Protein AF-W4K0J0-F1 (afdb_monomer)

Sequence (117 aa):
MSSHVRESPPLLPHEIWRHIFELATHVPGVLDPVFDDPFESGAPFNLGIGWRYKEQEHHSILKSINTKSIFVRVCRRWHALALPLLYQVAVIPFSMSSRDKVSQTCPYQDPMFAVWI

Structure (mmCIF, N/CA/C/O backbone):
data_AF-W4K0J0-F1
#
_entry.id   AF-W4K0J0-F1
#
loop_
_atom_site.group_PDB
_atom_site.id
_atom_site.type_symbol
_atom_site.label_atom_id
_atom_site.label_alt_id
_atom_site.label_comp_id
_atom_site.label_asym_id
_atom_site.label_entity_id
_atom_site.label_seq_id
_atom_site.pdbx_PDB_ins_code
_atom_site.Cartn_x
_atom_site.Cartn_y
_atom_site.Cartn_z
_atom_site.occupancy
_atom_site.B_iso_or_equiv
_atom_site.auth_seq_id
_atom_site.auth_comp_id
_atom_site.auth_asym_id
_atom_site.auth_atom_id
_atom_site.pdbx_PDB_model_num
ATOM 1 N N . MET A 1 1 ? -28.288 16.881 35.399 1.00 40.72 1 MET A N 1
ATOM 2 C CA . MET A 1 1 ? -27.315 15.792 35.164 1.00 40.72 1 MET A CA 1
ATOM 3 C C . MET A 1 1 ? -27.351 15.463 33.677 1.00 40.72 1 M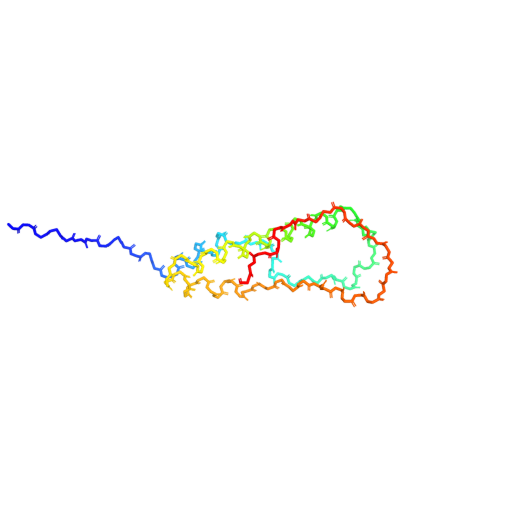ET A C 1
ATOM 5 O O . MET A 1 1 ? -28.149 14.634 33.273 1.00 40.72 1 MET A O 1
ATOM 9 N N . SER A 1 2 ? -26.575 16.178 32.854 1.00 42.66 2 SER A N 1
ATOM 10 C CA . SER A 1 2 ? -26.474 15.893 31.415 1.00 42.66 2 SER A CA 1
ATOM 11 C C . SER A 1 2 ? -25.284 14.977 31.181 1.00 42.66 2 SER A C 1
ATOM 13 O O . SER A 1 2 ? -24.134 15.382 31.339 1.00 42.66 2 SER A O 1
ATOM 15 N N . SER A 1 3 ? -25.567 13.725 30.846 1.00 53.53 3 SER A N 1
ATOM 16 C CA . SER A 1 3 ? -24.581 12.765 30.370 1.00 53.53 3 SER A CA 1
ATOM 17 C C . SER A 1 3 ? -24.119 13.182 28.974 1.00 53.53 3 SER A C 1
ATOM 19 O O . SER A 1 3 ? -24.864 13.042 28.006 1.00 53.53 3 SER A O 1
ATOM 21 N N . HIS A 1 4 ? -22.891 13.692 28.867 1.00 51.59 4 HIS A N 1
ATOM 22 C CA . HIS A 1 4 ? -22.188 13.770 27.590 1.00 51.59 4 HIS A CA 1
ATOM 23 C C . HIS A 1 4 ? -22.037 12.346 27.045 1.00 51.59 4 HIS A C 1
ATOM 25 O O . HIS A 1 4 ? -21.185 11.583 27.506 1.00 51.59 4 HIS A O 1
ATOM 31 N N . VAL A 1 5 ? -22.869 11.987 26.068 1.00 64.44 5 VAL A N 1
ATOM 32 C CA . VAL A 1 5 ? -22.595 10.860 25.179 1.00 64.44 5 VAL A CA 1
ATOM 33 C C . VAL A 1 5 ? -21.296 11.221 24.466 1.00 64.44 5 VAL A C 1
ATOM 35 O O . VAL A 1 5 ? -21.254 12.129 23.640 1.00 64.44 5 VAL A O 1
ATOM 38 N N . ARG A 1 6 ? -20.193 10.580 24.861 1.00 53.25 6 ARG A N 1
ATOM 39 C CA . ARG A 1 6 ? -18.955 10.607 24.085 1.00 53.25 6 ARG A CA 1
ATOM 40 C C . ARG A 1 6 ? -19.235 9.799 22.827 1.00 53.25 6 ARG A C 1
ATOM 42 O O . ARG A 1 6 ? -19.006 8.594 22.812 1.00 53.25 6 ARG A O 1
ATOM 49 N N . GLU A 1 7 ? -19.789 10.442 21.810 1.00 54.69 7 GLU A N 1
ATOM 50 C CA . GLU A 1 7 ? -19.854 9.855 20.482 1.00 54.69 7 GLU A CA 1
ATOM 51 C C . GLU A 1 7 ? -18.409 9.663 20.026 1.00 54.69 7 GLU A C 1
ATOM 53 O O . GLU A 1 7 ? -17.697 10.616 19.705 1.00 54.69 7 GLU A O 1
ATOM 58 N N . SER A 1 8 ? -17.917 8.424 20.106 1.00 64.31 8 SER A N 1
ATOM 59 C CA . SER A 1 8 ? -16.665 8.084 19.449 1.00 64.31 8 SER A CA 1
ATOM 60 C C . SER A 1 8 ? -16.859 8.381 17.964 1.00 64.31 8 SER A C 1
ATOM 62 O O . SER A 1 8 ? -17.876 7.940 17.418 1.00 64.31 8 SER A O 1
ATOM 64 N N . PRO A 1 9 ? -15.928 9.098 17.313 1.00 60.38 9 PRO A N 1
ATOM 65 C CA . PRO A 1 9 ? -16.060 9.421 15.901 1.00 60.38 9 PRO A CA 1
ATOM 66 C C . PRO A 1 9 ? -16.327 8.129 15.121 1.00 60.38 9 PRO A C 1
ATOM 68 O O . PRO A 1 9 ? -15.700 7.110 15.439 1.00 60.38 9 PRO A O 1
ATOM 71 N N . PRO A 1 10 ? -17.259 8.134 14.150 1.00 58.59 10 PRO A N 1
ATOM 72 C CA . PRO A 1 10 ? -17.605 6.935 13.407 1.00 58.59 10 PRO A CA 1
ATOM 73 C C . PRO A 1 10 ? -16.331 6.375 12.781 1.00 58.59 10 PRO A C 1
ATOM 75 O O . PRO A 1 10 ? -15.703 6.976 11.908 1.00 58.59 10 PRO A O 1
ATOM 78 N N . LEU A 1 11 ? -15.904 5.229 13.302 1.00 76.38 11 LEU A N 1
ATOM 79 C CA . LEU A 1 11 ? -14.748 4.508 12.814 1.00 76.38 11 LEU A CA 1
ATOM 80 C C . LEU A 1 11 ? -15.075 4.082 11.383 1.00 76.38 11 LEU A C 1
ATOM 82 O O . LEU A 1 11 ? -15.912 3.204 11.192 1.00 76.38 11 LEU A O 1
ATOM 86 N N . LEU A 1 12 ? -14.416 4.696 10.394 1.00 85.06 12 LEU A N 1
ATOM 87 C CA . LEU A 1 12 ? -14.556 4.333 8.979 1.00 85.06 12 LEU A CA 1
ATOM 88 C C . LEU A 1 12 ? -14.540 2.794 8.805 1.00 85.06 12 LEU A C 1
ATOM 90 O O . LEU A 1 12 ? -13.766 2.112 9.506 1.00 85.06 12 LEU A O 1
ATOM 94 N N . PRO A 1 13 ? -15.374 2.238 7.903 1.00 90.12 13 PRO A N 1
ATOM 95 C CA . PRO A 1 13 ? -15.393 0.807 7.615 1.00 90.12 13 PRO A CA 1
ATOM 96 C C . PRO A 1 13 ? -14.024 0.277 7.180 1.00 90.12 13 PRO A C 1
ATOM 98 O O . PRO A 1 13 ? -13.172 1.017 6.680 1.00 90.12 13 PRO A O 1
ATOM 101 N N . HIS A 1 14 ? -13.803 -1.026 7.362 1.00 89.88 14 HIS A N 1
ATOM 102 C CA . HIS A 1 14 ? -12.539 -1.659 6.980 1.00 89.88 14 HIS A CA 1
ATOM 103 C C . HIS A 1 14 ? -12.294 -1.620 5.470 1.00 89.88 14 HIS A C 1
ATOM 105 O O . HIS A 1 14 ? -11.137 -1.522 5.067 1.00 89.88 14 HIS A O 1
ATOM 111 N N . GLU A 1 15 ? -13.336 -1.695 4.632 1.00 91.06 15 GLU A N 1
ATOM 112 C CA . GLU A 1 15 ? -13.183 -1.544 3.177 1.00 91.06 15 GLU A CA 1
ATOM 113 C C . GLU A 1 15 ? -12.594 -0.176 2.830 1.00 91.06 15 GLU A C 1
ATOM 115 O O . GLU A 1 15 ? -11.653 -0.092 2.047 1.00 91.06 15 GLU A O 1
ATOM 120 N N . ILE A 1 16 ? -13.097 0.884 3.467 1.00 93.94 16 ILE A N 1
ATOM 121 C CA . ILE A 1 16 ? -12.683 2.254 3.159 1.00 93.94 16 ILE A CA 1
ATOM 122 C C . ILE A 1 16 ? -11.233 2.491 3.576 1.00 93.94 16 ILE A C 1
ATOM 124 O O . ILE A 1 16 ? -10.456 3.042 2.802 1.00 93.94 16 ILE A O 1
ATOM 128 N N . TRP A 1 17 ? -10.830 2.022 4.760 1.00 92.69 17 TRP A N 1
ATOM 129 C CA . TRP A 1 17 ? -9.428 2.109 5.178 1.00 92.69 17 TRP A CA 1
ATOM 130 C C . TRP A 1 17 ? -8.486 1.338 4.255 1.00 92.69 17 TRP A C 1
ATOM 132 O O . TRP A 1 17 ? -7.431 1.862 3.907 1.00 92.69 17 TRP A O 1
ATOM 142 N N . ARG A 1 18 ? -8.866 0.126 3.827 1.00 91.81 18 ARG A N 1
ATOM 143 C CA . ARG A 1 18 ? -8.066 -0.646 2.864 1.00 91.81 18 ARG A CA 1
ATOM 144 C C . ARG A 1 18 ? -7.907 0.108 1.550 1.00 91.81 18 ARG A C 1
ATOM 146 O O . ARG A 1 18 ? -6.782 0.251 1.087 1.00 91.81 18 ARG A O 1
ATOM 153 N N . HIS A 1 19 ? -8.992 0.675 1.030 1.00 94.25 19 HIS A N 1
ATOM 154 C CA . HIS A 1 19 ? -8.950 1.456 -0.201 1.00 94.25 19 HIS A CA 1
ATOM 155 C C . HIS A 1 19 ? -8.058 2.702 -0.078 1.00 94.25 19 HIS A C 1
ATOM 157 O O . HIS A 1 19 ? -7.265 2.995 -0.969 1.00 94.25 19 HIS A O 1
ATOM 163 N N . ILE A 1 20 ? -8.112 3.407 1.058 1.00 94.62 20 ILE A N 1
ATOM 164 C CA . ILE A 1 20 ? -7.210 4.536 1.336 1.00 94.62 20 ILE A CA 1
ATOM 165 C C . ILE A 1 20 ? -5.747 4.077 1.334 1.00 94.62 20 ILE A C 1
ATOM 167 O O . ILE A 1 20 ? -4.898 4.748 0.750 1.00 94.62 20 ILE A O 1
ATOM 171 N N . PHE A 1 21 ? -5.437 2.945 1.972 1.00 94.56 21 PHE A N 1
ATOM 172 C CA . PHE A 1 21 ? -4.069 2.428 2.014 1.00 94.56 21 PHE A CA 1
ATOM 173 C C . PHE A 1 21 ? -3.569 1.992 0.636 1.00 94.56 21 PHE A C 1
ATOM 175 O O . PHE A 1 21 ? -2.418 2.267 0.300 1.00 94.56 21 PHE A O 1
ATOM 182 N N . GLU A 1 22 ? -4.423 1.362 -0.170 1.00 92.44 22 GLU A N 1
ATOM 183 C CA . GLU A 1 22 ? -4.122 1.004 -1.558 1.00 92.44 22 GLU A CA 1
ATOM 184 C C . GLU A 1 22 ? -3.794 2.249 -2.383 1.00 92.44 22 GLU A C 1
ATOM 186 O O . GLU A 1 22 ? -2.732 2.304 -2.996 1.00 92.44 22 GLU A O 1
ATOM 191 N N . LEU A 1 23 ? -4.637 3.286 -2.329 1.00 93.75 23 LEU A N 1
ATOM 192 C CA . LEU A 1 23 ? -4.404 4.541 -3.050 1.00 93.75 23 LEU A CA 1
ATOM 193 C C . LEU A 1 23 ? -3.134 5.258 -2.578 1.00 93.75 23 LEU A C 1
ATOM 195 O O . LEU A 1 23 ? -2.353 5.740 -3.394 1.00 93.75 23 LEU A O 1
ATOM 199 N N . ALA A 1 24 ? -2.896 5.303 -1.267 1.00 92.88 24 ALA A N 1
ATOM 200 C CA . ALA A 1 24 ? -1.729 5.967 -0.692 1.00 92.88 24 ALA A CA 1
ATOM 201 C C . ALA A 1 24 ? -0.403 5.252 -1.003 1.00 92.88 24 ALA A C 1
ATOM 203 O O . ALA A 1 24 ? 0.662 5.857 -0.875 1.00 92.88 24 ALA A O 1
ATOM 204 N N . THR A 1 25 ? -0.454 3.970 -1.373 1.00 92.75 25 THR A N 1
ATOM 205 C CA . THR A 1 25 ? 0.732 3.131 -1.614 1.00 92.75 25 THR A CA 1
ATOM 206 C C . THR A 1 25 ? 0.803 2.608 -3.048 1.00 92.75 25 THR A C 1
ATOM 208 O O . THR A 1 25 ? 1.667 1.785 -3.363 1.00 92.75 25 THR A O 1
ATOM 211 N N . HIS A 1 26 ? -0.074 3.099 -3.924 1.00 90.88 26 HIS A N 1
ATOM 212 C CA . HIS A 1 26 ? -0.144 2.688 -5.314 1.00 90.88 26 HIS A CA 1
ATOM 213 C C . HIS A 1 26 ? 1.135 3.077 -6.062 1.00 90.88 26 HIS A C 1
ATOM 215 O O . HIS A 1 26 ? 1.543 4.239 -6.070 1.00 90.88 26 HIS A O 1
ATOM 221 N N . VAL A 1 27 ? 1.752 2.089 -6.706 1.00 86.38 27 VAL A N 1
ATOM 222 C CA . VAL A 1 27 ? 2.884 2.273 -7.615 1.00 86.38 27 VAL A CA 1
ATOM 223 C C . VAL A 1 27 ? 2.506 1.587 -8.927 1.00 86.38 27 VAL A C 1
ATOM 225 O O . VAL A 1 27 ? 2.314 0.369 -8.920 1.00 86.38 27 VAL A O 1
ATOM 228 N N . PRO A 1 28 ? 2.349 2.333 -10.034 1.00 82.38 28 PRO A N 1
ATOM 229 C CA . PRO A 1 28 ? 2.042 1.746 -11.335 1.00 82.38 28 PRO A CA 1
ATOM 230 C C . PRO A 1 28 ? 3.092 0.705 -11.733 1.00 82.38 28 PRO A C 1
ATOM 232 O O . PRO A 1 28 ? 4.278 0.909 -11.483 1.00 82.38 28 PRO A O 1
ATOM 235 N N . GLY A 1 29 ? 2.661 -0.412 -12.320 1.00 75.25 29 GLY A N 1
ATOM 236 C CA . GLY A 1 29 ? 3.564 -1.456 -12.814 1.00 75.25 29 GLY A CA 1
ATOM 237 C C . GLY A 1 29 ? 4.260 -2.304 -11.743 1.00 75.25 29 GLY A C 1
ATOM 238 O O . GLY A 1 29 ? 4.955 -3.250 -12.084 1.00 75.25 29 GLY A O 1
ATOM 239 N N . VAL A 1 30 ? 4.067 -2.039 -10.442 1.00 78.44 30 VAL A N 1
ATOM 240 C CA . VAL A 1 30 ? 4.803 -2.763 -9.381 1.00 78.44 30 VAL A CA 1
ATOM 241 C C . VAL A 1 30 ? 4.441 -4.246 -9.267 1.00 78.44 30 VAL A C 1
ATOM 243 O O . VAL A 1 30 ? 5.234 -5.043 -8.773 1.00 78.44 30 VAL A O 1
ATOM 246 N N . LEU A 1 31 ? 3.227 -4.609 -9.682 1.00 74.69 31 LEU A N 1
ATOM 247 C CA . LEU A 1 31 ? 2.752 -5.995 -9.716 1.00 74.69 31 LEU A CA 1
ATOM 248 C C . LEU A 1 31 ? 2.788 -6.577 -11.126 1.00 74.69 31 LEU A C 1
ATOM 250 O O . LEU A 1 31 ? 2.426 -7.741 -11.295 1.00 74.69 31 LEU A O 1
ATOM 254 N N . ASP A 1 32 ? 3.197 -5.780 -12.114 1.00 75.38 32 ASP A N 1
ATOM 255 C CA . ASP A 1 32 ? 3.303 -6.269 -13.473 1.00 75.38 32 ASP A CA 1
ATOM 256 C C . ASP A 1 32 ? 4.573 -7.118 -13.558 1.00 75.38 32 ASP A C 1
ATOM 258 O O . ASP A 1 32 ? 5.671 -6.642 -13.249 1.00 75.38 32 ASP A O 1
ATOM 262 N N . PRO A 1 33 ? 4.457 -8.404 -13.919 1.00 63.34 33 PRO A N 1
ATOM 263 C CA . PRO A 1 33 ? 5.630 -9.209 -14.196 1.00 63.34 33 PRO A CA 1
ATOM 264 C C . PRO A 1 33 ? 6.418 -8.532 -15.318 1.00 63.34 33 PRO A C 1
ATOM 266 O O . PRO A 1 33 ? 5.879 -8.276 -16.394 1.00 63.34 33 PRO A O 1
ATOM 269 N N . VAL A 1 34 ? 7.693 -8.239 -15.055 1.00 63.44 34 VAL A N 1
ATOM 270 C CA . VAL A 1 34 ? 8.628 -7.740 -16.067 1.00 63.44 34 VAL A CA 1
ATOM 271 C C . VAL A 1 34 ? 8.874 -8.876 -17.054 1.00 63.44 34 VAL A C 1
ATOM 273 O O . VAL A 1 34 ? 9.811 -9.661 -16.915 1.00 63.44 34 VAL A O 1
ATOM 276 N N . PHE A 1 35 ? 7.975 -9.018 -18.017 1.00 54.84 35 PHE A N 1
ATOM 277 C CA . PHE A 1 35 ? 8.215 -9.803 -19.208 1.00 54.84 35 PHE A CA 1
ATOM 278 C C . PHE A 1 35 ? 8.967 -8.891 -20.170 1.00 54.84 35 PHE A C 1
ATOM 280 O O . PHE A 1 35 ? 8.357 -8.149 -20.934 1.00 54.84 35 PHE A O 1
ATOM 287 N N . ASP A 1 36 ? 10.298 -8.927 -20.111 1.00 59.09 36 ASP A N 1
ATOM 288 C CA . ASP A 1 36 ? 11.063 -8.607 -21.313 1.00 59.09 36 ASP A CA 1
ATOM 289 C C . ASP A 1 36 ? 10.624 -9.648 -22.351 1.00 59.09 36 ASP A C 1
ATOM 291 O O . ASP A 1 36 ? 10.833 -10.848 -22.140 1.00 59.09 36 ASP A O 1
ATOM 295 N N . ASP A 1 37 ? 9.929 -9.218 -23.407 1.00 60.44 37 ASP A N 1
ATOM 296 C CA . ASP A 1 37 ? 9.527 -10.118 -24.485 1.00 60.44 37 ASP A CA 1
ATOM 297 C C . ASP A 1 37 ? 10.807 -10.737 -25.078 1.00 60.44 37 ASP A C 1
ATOM 299 O O . ASP A 1 37 ? 11.625 -10.016 -25.663 1.00 60.44 37 ASP A O 1
ATOM 303 N N . PRO A 1 38 ? 11.025 -12.062 -24.939 1.00 62.25 38 PRO A N 1
ATOM 304 C CA . PRO A 1 38 ? 12.238 -12.704 -25.436 1.00 62.25 38 PRO A CA 1
ATOM 305 C C . PRO A 1 38 ? 12.370 -12.613 -26.966 1.00 62.25 38 PRO A C 1
ATOM 307 O O . PRO A 1 38 ? 13.451 -12.872 -27.506 1.00 62.25 38 PRO A O 1
ATOM 310 N N . PHE A 1 39 ? 11.300 -12.232 -27.672 1.00 65.81 39 PHE A N 1
ATOM 311 C CA . PHE A 1 39 ? 11.262 -12.070 -29.120 1.00 65.81 39 PHE A CA 1
ATOM 312 C C . PHE A 1 39 ? 11.474 -10.615 -29.589 1.00 65.81 39 PHE A C 1
ATOM 314 O O . PHE A 1 39 ? 11.701 -10.407 -30.781 1.00 65.81 39 PHE A O 1
ATOM 321 N N . GLU A 1 40 ? 11.526 -9.618 -28.693 1.00 62.09 40 GLU A N 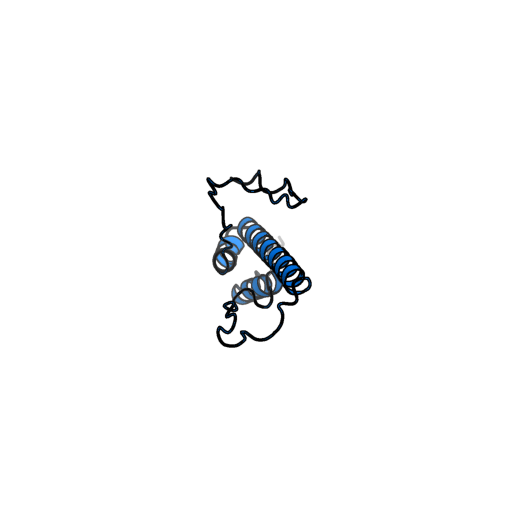1
ATOM 322 C CA . GLU A 1 40 ? 11.865 -8.216 -29.023 1.00 62.09 40 GLU A CA 1
ATOM 323 C C . GLU A 1 40 ? 13.390 -7.950 -29.045 1.00 62.09 40 GLU A C 1
ATOM 325 O O . GLU A 1 40 ? 13.901 -6.910 -28.628 1.00 62.09 40 GLU A O 1
ATOM 330 N N . SER A 1 41 ? 14.172 -8.888 -29.576 1.00 56.00 41 SER A N 1
ATOM 331 C CA . SER A 1 41 ? 15.641 -8.826 -29.643 1.00 56.00 41 SER A CA 1
ATOM 332 C C . SER A 1 41 ? 16.164 -7.991 -30.832 1.00 56.00 41 SER A C 1
ATOM 334 O O . SER A 1 41 ? 17.060 -8.414 -31.562 1.00 56.00 41 SER A O 1
ATOM 336 N N . GLY A 1 42 ? 15.608 -6.790 -31.047 1.00 53.94 42 GLY A N 1
ATOM 337 C CA . GLY A 1 42 ? 15.917 -5.967 -32.230 1.00 53.94 42 GLY A CA 1
ATOM 338 C C . GLY A 1 42 ? 16.176 -4.473 -32.013 1.00 53.94 42 GLY A C 1
ATOM 339 O O . GLY A 1 42 ? 16.810 -3.849 -32.865 1.00 53.94 42 GLY A O 1
ATOM 340 N N . ALA A 1 43 ? 15.732 -3.868 -30.909 1.00 53.56 43 ALA A N 1
ATOM 341 C CA . ALA A 1 43 ? 15.963 -2.441 -30.679 1.00 53.56 43 ALA A CA 1
ATOM 342 C C . ALA A 1 43 ? 17.271 -2.229 -29.896 1.00 53.56 43 ALA A C 1
ATOM 344 O O . ALA A 1 43 ? 17.465 -2.883 -28.869 1.00 53.56 43 ALA A O 1
ATOM 345 N N . PRO A 1 44 ? 18.174 -1.318 -30.323 1.00 51.38 44 PRO A N 1
ATOM 346 C CA . PRO A 1 44 ? 19.324 -0.949 -29.514 1.00 51.38 44 PRO A CA 1
ATOM 347 C C . PRO A 1 44 ? 18.797 -0.401 -28.193 1.00 51.38 44 PRO A C 1
ATOM 349 O O . PRO A 1 44 ? 18.170 0.656 -28.138 1.00 51.38 44 PRO A O 1
ATOM 352 N N . PHE A 1 45 ? 19.017 -1.191 -27.146 1.00 50.91 45 PHE A N 1
ATOM 353 C CA . PHE A 1 45 ? 18.709 -0.897 -25.760 1.00 50.91 45 PHE A CA 1
ATOM 354 C C . PHE A 1 45 ? 19.081 0.567 -25.503 1.00 50.91 45 PHE A C 1
ATOM 356 O O . PHE A 1 45 ? 20.258 0.926 -25.578 1.00 50.91 45 PHE A O 1
ATOM 363 N N . ASN A 1 46 ? 18.086 1.434 -25.288 1.00 47.94 46 ASN A N 1
ATOM 364 C CA . ASN A 1 46 ? 18.301 2.839 -24.952 1.00 47.94 46 ASN A CA 1
ATOM 365 C C . ASN A 1 46 ? 18.965 2.887 -23.569 1.00 47.94 46 ASN A C 1
ATOM 367 O O . ASN A 1 46 ? 18.318 3.086 -22.538 1.00 47.94 46 ASN A O 1
ATOM 371 N N . LEU A 1 47 ? 20.280 2.670 -23.568 1.00 50.66 47 LEU A N 1
ATOM 372 C CA . LEU A 1 47 ? 21.155 2.402 -22.431 1.00 50.66 47 LEU A CA 1
ATOM 373 C C . LEU A 1 47 ? 21.296 3.599 -21.480 1.00 50.66 47 LEU A C 1
ATOM 375 O O . LEU A 1 47 ? 22.078 3.531 -20.547 1.00 50.66 47 LEU A O 1
ATOM 379 N N . GLY A 1 48 ? 20.583 4.701 -21.715 1.00 45.16 48 GLY A N 1
ATOM 380 C CA . GLY A 1 48 ? 20.492 5.849 -20.807 1.00 45.16 48 GLY A CA 1
ATOM 381 C C . GLY A 1 48 ? 19.070 6.142 -20.322 1.00 45.16 48 GLY A C 1
ATOM 382 O O . GLY A 1 48 ? 18.895 6.807 -19.304 1.00 45.16 48 GLY A O 1
ATOM 383 N N . ILE A 1 49 ? 18.051 5.630 -21.020 1.00 45.81 49 ILE A N 1
ATOM 384 C CA . ILE A 1 49 ? 16.642 5.849 -20.683 1.00 45.81 49 ILE A CA 1
ATOM 385 C C . ILE A 1 49 ? 16.165 4.697 -19.793 1.00 45.81 49 ILE A C 1
ATOM 387 O O . ILE A 1 49 ? 15.677 4.948 -18.698 1.00 45.81 49 ILE A O 1
ATOM 391 N N . GLY A 1 50 ? 16.437 3.439 -20.160 1.00 47.00 50 GLY A N 1
ATOM 392 C CA . GLY A 1 50 ? 15.987 2.269 -19.390 1.00 47.00 50 GLY A CA 1
ATOM 393 C C . GLY A 1 50 ? 16.450 2.249 -17.924 1.00 47.00 50 GLY A C 1
ATOM 394 O O . GLY A 1 50 ? 15.683 1.872 -17.046 1.00 47.00 50 GLY A O 1
ATOM 395 N N . TRP A 1 51 ? 17.664 2.723 -17.625 1.00 46.88 51 TRP A N 1
ATOM 396 C CA . TRP A 1 51 ? 18.169 2.775 -16.243 1.00 46.88 51 TRP A CA 1
ATOM 397 C C . TRP A 1 51 ? 17.513 3.869 -15.406 1.00 46.88 51 TRP A C 1
ATOM 399 O O . TRP A 1 51 ? 17.221 3.633 -14.240 1.00 46.88 51 TRP A O 1
ATOM 409 N N . ARG A 1 52 ? 17.225 5.040 -15.995 1.00 48.75 52 ARG A N 1
ATOM 410 C CA . ARG A 1 52 ? 16.513 6.126 -15.299 1.00 48.75 52 ARG A CA 1
ATOM 411 C C . ARG A 1 52 ? 15.071 5.739 -14.980 1.00 48.75 52 ARG A C 1
ATOM 413 O O . ARG A 1 52 ? 14.586 6.096 -13.912 1.00 48.75 52 ARG A O 1
ATOM 420 N N . TYR A 1 53 ? 14.409 4.996 -15.871 1.00 51.06 53 TYR A N 1
ATOM 421 C CA . TYR A 1 53 ? 13.079 4.443 -15.597 1.00 51.06 53 TYR A CA 1
ATOM 422 C C . TYR A 1 53 ? 13.142 3.392 -14.477 1.00 51.06 53 TYR A C 1
ATOM 424 O O . TYR A 1 53 ? 12.415 3.528 -13.496 1.00 51.06 53 TYR A O 1
ATOM 432 N N . LYS A 1 54 ? 14.103 2.456 -14.524 1.00 64.56 54 LYS A N 1
ATOM 433 C CA . LYS A 1 54 ? 14.309 1.457 -13.455 1.00 64.56 54 LYS A CA 1
ATOM 434 C C . LYS A 1 54 ? 14.651 2.075 -12.093 1.00 64.56 54 LYS A C 1
ATOM 436 O O . LYS A 1 54 ? 14.189 1.590 -11.064 1.00 64.56 54 LYS A O 1
ATOM 441 N N . GLU A 1 55 ? 15.437 3.148 -12.057 1.00 65.31 55 GLU A N 1
ATOM 442 C CA . GLU A 1 55 ? 15.811 3.833 -10.813 1.00 65.31 55 GLU A CA 1
ATOM 443 C C . GLU A 1 55 ? 14.634 4.618 -10.211 1.00 65.31 55 GLU A C 1
ATOM 445 O O . GLU A 1 55 ? 14.385 4.548 -9.004 1.00 65.31 55 GLU A O 1
ATOM 450 N N . GLN A 1 56 ? 13.852 5.302 -11.055 1.00 67.56 56 GLN A N 1
ATOM 451 C CA . GLN A 1 56 ? 12.641 6.011 -10.636 1.00 67.56 56 GLN A CA 1
ATOM 452 C C . GLN A 1 56 ? 11.554 5.047 -10.131 1.00 67.56 56 GLN A C 1
ATOM 454 O O . GLN A 1 56 ? 10.880 5.333 -9.133 1.00 67.56 56 GLN A O 1
ATOM 459 N N . GLU A 1 57 ? 11.395 3.899 -10.790 1.00 74.00 57 GLU A N 1
ATOM 460 C CA . GLU A 1 57 ? 10.520 2.810 -10.348 1.00 74.00 57 GLU A CA 1
ATOM 461 C C . GLU A 1 57 ? 10.989 2.256 -9.004 1.00 74.00 57 GLU A C 1
ATOM 463 O O . GLU A 1 57 ? 10.210 2.222 -8.052 1.00 74.00 57 GLU A O 1
ATOM 468 N N . HIS A 1 58 ? 12.279 1.935 -8.872 1.00 79.62 58 HIS A N 1
ATOM 469 C CA . HIS A 1 58 ? 12.851 1.431 -7.625 1.00 79.62 58 HIS A CA 1
ATOM 470 C C . HIS A 1 58 ? 12.629 2.397 -6.451 1.00 79.62 58 HIS A C 1
ATOM 472 O O . HIS A 1 58 ? 12.167 1.981 -5.385 1.00 79.62 58 HIS A O 1
ATOM 478 N N . HIS A 1 59 ? 12.867 3.698 -6.640 1.00 84.00 59 HIS A N 1
ATOM 479 C CA . HIS A 1 59 ? 12.620 4.692 -5.593 1.00 84.00 59 HIS A CA 1
ATOM 480 C C . HIS A 1 59 ? 11.132 4.778 -5.210 1.00 84.00 59 HIS A C 1
ATOM 482 O O . HIS A 1 59 ? 10.790 4.881 -4.030 1.00 84.00 59 HIS A O 1
ATOM 488 N N . SER A 1 60 ? 10.234 4.690 -6.194 1.00 85.44 60 SER A N 1
ATOM 489 C CA . SER A 1 60 ? 8.783 4.712 -5.967 1.00 85.44 60 SER A CA 1
ATOM 490 C C . SER A 1 60 ? 8.306 3.472 -5.202 1.00 85.44 60 SER A C 1
ATOM 492 O O . SER A 1 60 ? 7.492 3.588 -4.281 1.00 85.44 60 SER A O 1
ATOM 494 N N . ILE A 1 61 ? 8.872 2.302 -5.512 1.00 86.56 61 ILE A N 1
ATOM 495 C CA . ILE A 1 61 ? 8.620 1.040 -4.804 1.00 86.56 61 ILE A CA 1
ATOM 496 C C . ILE A 1 61 ? 9.088 1.140 -3.351 1.00 86.56 61 ILE A C 1
ATOM 498 O O . ILE A 1 61 ? 8.309 0.866 -2.436 1.00 86.56 61 ILE A O 1
ATOM 502 N N . LEU A 1 62 ? 10.323 1.593 -3.118 1.00 88.38 62 LEU A N 1
ATOM 503 C CA . LEU A 1 62 ? 10.860 1.764 -1.765 1.00 88.38 62 LEU A CA 1
ATOM 504 C C . LEU A 1 62 ? 10.032 2.755 -0.944 1.00 88.38 62 LEU A C 1
ATOM 506 O O . LEU A 1 62 ? 9.718 2.490 0.219 1.00 88.38 62 LEU A O 1
ATOM 510 N N . LYS A 1 63 ? 9.618 3.871 -1.553 1.00 90.56 63 LYS A N 1
ATOM 511 C CA . LYS A 1 63 ? 8.736 4.848 -0.909 1.00 90.56 63 LYS A CA 1
ATOM 512 C C . LYS A 1 63 ? 7.405 4.214 -0.502 1.00 90.56 63 LYS A C 1
ATOM 514 O O . LYS A 1 63 ? 6.977 4.402 0.635 1.00 90.56 63 LYS A O 1
ATOM 519 N N . SER A 1 64 ? 6.787 3.429 -1.385 1.00 90.94 64 SER A N 1
ATOM 520 C CA . SER A 1 64 ? 5.548 2.702 -1.084 1.00 90.94 64 SER A CA 1
ATOM 521 C C . SER A 1 64 ? 5.725 1.702 0.063 1.00 90.94 64 SER A C 1
ATOM 523 O O . SER A 1 64 ? 4.928 1.709 1.003 1.00 90.94 64 SER A O 1
ATOM 525 N N . ILE A 1 65 ? 6.799 0.905 0.059 1.00 90.69 65 ILE A N 1
ATOM 526 C CA . ILE A 1 65 ? 7.118 -0.043 1.144 1.00 90.6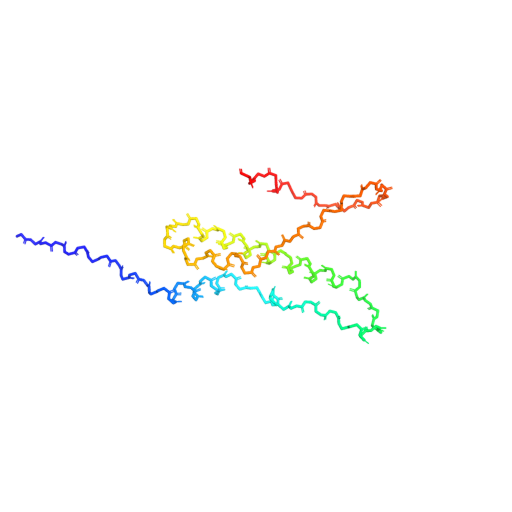9 65 ILE A CA 1
ATOM 527 C C . ILE A 1 6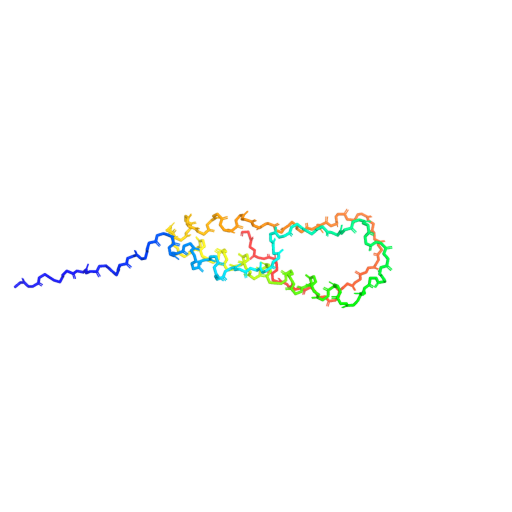5 ? 7.299 0.687 2.481 1.00 90.69 65 ILE A C 1
ATOM 529 O O . ILE A 1 65 ? 6.788 0.238 3.514 1.00 90.69 65 ILE A O 1
ATOM 533 N N . ASN A 1 66 ? 7.973 1.837 2.473 1.00 92.56 66 ASN A N 1
ATOM 534 C CA . ASN A 1 66 ? 8.143 2.651 3.671 1.00 92.56 66 ASN A CA 1
ATOM 535 C C . ASN A 1 66 ? 6.791 3.175 4.189 1.00 92.56 66 ASN A C 1
ATOM 537 O O . ASN A 1 66 ? 6.473 3.022 5.368 1.00 92.56 66 ASN A O 1
ATOM 541 N N . THR A 1 67 ? 5.941 3.711 3.308 1.00 93.38 67 THR A N 1
ATOM 542 C CA . THR A 1 67 ? 4.588 4.160 3.675 1.00 93.38 67 THR A CA 1
ATOM 543 C C . THR A 1 67 ? 3.742 3.018 4.250 1.00 93.38 67 THR A C 1
ATOM 545 O O . THR A 1 67 ? 3.112 3.190 5.296 1.00 93.38 67 THR A O 1
ATOM 548 N N . LYS A 1 68 ? 3.782 1.826 3.641 1.00 93.19 68 LYS A N 1
ATOM 549 C CA . LYS A 1 68 ? 3.108 0.621 4.158 1.00 93.19 68 LYS A CA 1
ATOM 550 C C . LYS A 1 68 ? 3.613 0.249 5.556 1.00 93.19 68 LYS A C 1
ATOM 552 O O . LYS A 1 68 ? 2.811 -0.024 6.448 1.00 93.19 68 LYS A O 1
ATOM 557 N N . SER A 1 69 ? 4.927 0.308 5.775 1.00 93.12 69 SER A N 1
ATOM 558 C CA . SER A 1 69 ? 5.546 0.035 7.079 1.00 93.12 69 SER A CA 1
ATOM 559 C C . SER A 1 69 ? 5.101 1.032 8.152 1.00 93.12 69 SER A C 1
ATOM 561 O O . SER A 1 69 ? 4.848 0.640 9.293 1.00 93.12 69 SER A O 1
ATOM 563 N N . ILE A 1 70 ? 4.942 2.311 7.794 1.00 94.88 70 ILE A N 1
ATOM 564 C CA . ILE A 1 70 ? 4.400 3.334 8.697 1.00 94.88 70 ILE A CA 1
ATOM 565 C C . ILE A 1 70 ? 2.965 2.978 9.096 1.00 94.88 70 ILE A C 1
ATOM 567 O O . ILE A 1 70 ? 2.659 2.980 10.288 1.00 94.88 70 ILE A O 1
ATOM 571 N N . PHE A 1 71 ? 2.102 2.604 8.143 1.00 94.44 71 PHE A N 1
ATOM 572 C CA . PHE A 1 71 ? 0.715 2.227 8.443 1.00 94.44 71 PHE A CA 1
ATOM 573 C C . PHE A 1 71 ? 0.616 1.062 9.427 1.00 94.44 71 PHE A C 1
ATOM 575 O O . PHE A 1 71 ? -0.162 1.131 10.383 1.00 94.44 71 PHE A O 1
ATOM 582 N N . VAL A 1 72 ? 1.448 0.032 9.253 1.00 94.94 72 VAL A N 1
ATOM 583 C CA . VAL A 1 72 ? 1.481 -1.141 10.140 1.00 94.94 72 VAL A CA 1
ATOM 584 C C . VAL A 1 72 ? 1.808 -0.758 11.593 1.00 94.94 72 VAL A C 1
ATOM 586 O O . VAL A 1 72 ? 1.366 -1.433 12.523 1.00 94.94 72 VAL A O 1
ATOM 589 N N . ARG A 1 73 ? 2.518 0.356 11.816 1.00 94.81 73 ARG A N 1
ATOM 590 C CA . ARG A 1 73 ? 2.978 0.804 13.142 1.00 94.81 73 ARG A CA 1
ATOM 591 C C . ARG A 1 73 ? 2.047 1.805 13.842 1.00 94.81 73 ARG A C 1
ATOM 593 O O . ARG A 1 73 ? 2.286 2.104 15.007 1.00 94.81 73 ARG A O 1
ATOM 600 N N . VAL A 1 74 ? 0.987 2.304 13.194 1.00 93.69 74 VA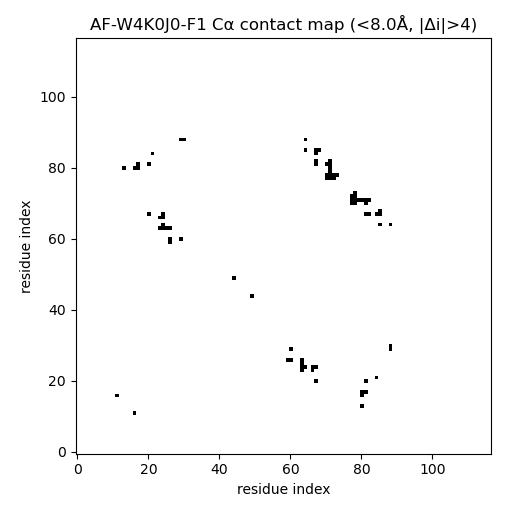L A N 1
ATOM 601 C CA . VAL A 1 74 ? 0.109 3.345 13.778 1.00 93.69 74 VAL A CA 1
ATOM 602 C C . VAL A 1 74 ? -0.728 2.817 14.947 1.00 93.69 74 VAL A C 1
ATOM 604 O O . VAL A 1 74 ? -0.736 3.390 16.033 1.00 93.69 74 VAL A O 1
ATOM 607 N N . CYS A 1 75 ? -1.481 1.738 14.732 1.00 92.06 75 CYS A N 1
ATOM 608 C CA . CYS A 1 75 ? -2.313 1.113 15.761 1.00 92.06 75 CYS A CA 1
ATOM 609 C C . CYS A 1 75 ? -2.612 -0.347 15.402 1.00 92.06 75 CYS A C 1
ATOM 611 O O . CYS A 1 75 ? -2.449 -0.753 14.253 1.00 92.06 75 CYS A O 1
ATOM 613 N N . ARG A 1 76 ? -3.136 -1.136 16.353 1.00 91.19 76 ARG A N 1
ATOM 614 C CA . ARG A 1 76 ? -3.466 -2.560 16.123 1.00 91.19 76 ARG A CA 1
ATOM 615 C C . ARG A 1 76 ? -4.434 -2.784 14.956 1.00 91.19 76 ARG A C 1
ATOM 617 O O . ARG A 1 76 ? -4.308 -3.767 14.234 1.00 91.19 76 ARG A O 1
ATOM 624 N N . ARG A 1 77 ? -5.392 -1.872 14.755 1.00 91.06 77 ARG A N 1
ATOM 625 C CA . ARG A 1 77 ? -6.355 -1.965 13.647 1.00 91.06 77 ARG A CA 1
ATOM 626 C C . ARG A 1 77 ? -5.677 -1.734 12.298 1.00 91.06 77 ARG A C 1
ATOM 628 O O . ARG A 1 77 ? -5.898 -2.501 11.371 1.00 91.06 77 ARG A O 1
ATOM 635 N N . TRP A 1 78 ? -4.836 -0.707 12.201 1.00 93.56 78 TRP A N 1
ATOM 636 C CA . TRP A 1 78 ? -4.086 -0.414 10.978 1.00 93.56 78 TRP A CA 1
ATOM 637 C C . TRP A 1 78 ? -3.062 -1.502 10.681 1.00 93.56 78 TRP A C 1
ATOM 639 O O . TRP A 1 78 ? -2.947 -1.905 9.533 1.00 93.56 78 TRP A O 1
ATOM 649 N N . HIS A 1 79 ? -2.419 -2.056 11.711 1.00 94.12 79 HIS A N 1
ATOM 650 C CA . HIS A 1 79 ? -1.569 -3.235 11.587 1.00 94.12 79 HIS A CA 1
ATOM 651 C C . HIS A 1 79 ? -2.299 -4.373 10.868 1.00 94.12 79 HIS A C 1
ATOM 653 O O . HIS A 1 79 ? -1.826 -4.849 9.844 1.00 94.12 79 HIS A O 1
ATOM 659 N N . ALA A 1 80 ? -3.480 -4.776 11.347 1.00 94.19 80 ALA A N 1
ATOM 660 C CA . ALA A 1 80 ? -4.239 -5.868 10.734 1.00 94.19 80 ALA A CA 1
ATOM 661 C C . ALA A 1 80 ? -4.649 -5.590 9.273 1.00 94.19 80 ALA A C 1
ATOM 663 O O . ALA A 1 80 ? -4.681 -6.510 8.463 1.00 94.19 80 ALA A O 1
ATOM 664 N N . LEU A 1 81 ? -4.948 -4.333 8.932 1.00 93.38 81 LEU A N 1
ATOM 665 C CA . LEU A 1 81 ? -5.403 -3.948 7.592 1.00 93.38 81 LEU A CA 1
ATOM 666 C C . LEU A 1 81 ? -4.256 -3.711 6.597 1.00 93.38 81 LEU A C 1
ATOM 668 O O . LEU A 1 81 ? -4.416 -4.001 5.416 1.00 93.38 81 LEU A O 1
ATOM 672 N N . ALA A 1 82 ? -3.121 -3.177 7.051 1.00 93.50 82 ALA A N 1
ATOM 673 C CA . ALA A 1 82 ? -1.993 -2.799 6.200 1.00 93.50 82 ALA A CA 1
ATOM 674 C C . ALA A 1 82 ? -0.950 -3.916 6.046 1.00 93.50 82 ALA A C 1
ATOM 676 O O . ALA A 1 82 ? -0.199 -3.908 5.071 1.00 93.50 82 ALA A O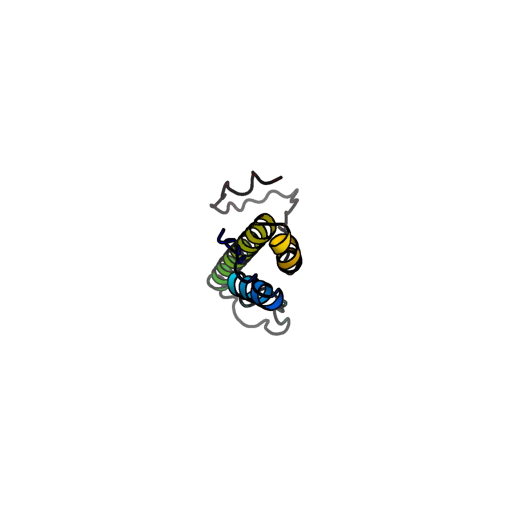 1
ATOM 677 N N . LEU A 1 83 ? -0.908 -4.894 6.959 1.00 94.06 83 LEU A N 1
ATOM 678 C CA . LEU A 1 83 ? 0.037 -6.013 6.877 1.00 94.06 83 LEU A CA 1
ATOM 679 C C . LEU A 1 83 ? -0.061 -6.789 5.548 1.00 94.06 83 LEU A C 1
ATOM 681 O O . LEU A 1 83 ? 0.985 -7.021 4.943 1.00 94.06 83 LEU A O 1
ATOM 685 N N . PRO A 1 84 ? -1.259 -7.130 5.021 1.00 92.62 84 PRO A N 1
ATOM 686 C CA . PRO A 1 84 ? -1.364 -7.786 3.716 1.00 92.62 84 PRO A CA 1
ATOM 687 C C . PRO A 1 84 ? -0.790 -6.940 2.569 1.00 92.62 84 PRO A C 1
ATOM 689 O O . PRO A 1 84 ? -0.174 -7.481 1.658 1.00 92.62 84 PRO A O 1
ATOM 692 N N . LEU A 1 85 ? -0.938 -5.610 2.636 1.00 90.25 85 LEU A N 1
ATOM 693 C CA . LEU A 1 85 ? -0.411 -4.688 1.623 1.00 90.25 85 LEU A CA 1
ATOM 694 C C . LEU A 1 85 ? 1.117 -4.607 1.663 1.00 90.25 85 LEU A C 1
ATOM 696 O O . LEU A 1 85 ? 1.749 -4.470 0.613 1.00 90.25 85 LEU A O 1
ATOM 700 N N . LEU A 1 86 ? 1.710 -4.687 2.861 1.00 89.06 86 LEU A N 1
ATOM 701 C CA . LEU A 1 86 ? 3.162 -4.702 3.050 1.00 89.06 86 LEU A CA 1
ATOM 702 C C . LEU A 1 86 ? 3.800 -5.923 2.380 1.00 89.06 86 LEU A C 1
ATOM 704 O O . LEU A 1 86 ? 4.797 -5.773 1.686 1.00 89.06 86 LEU A O 1
ATOM 708 N N . TYR A 1 87 ? 3.192 -7.101 2.527 1.00 87.44 87 TYR A N 1
ATOM 709 C CA . TYR A 1 87 ? 3.710 -8.348 1.952 1.00 87.44 87 TYR A CA 1
ATOM 710 C C . TYR A 1 87 ? 3.325 -8.591 0.491 1.00 87.44 87 TYR A C 1
ATOM 712 O O . TYR A 1 87 ? 3.776 -9.566 -0.103 1.00 87.44 87 TYR A O 1
ATOM 720 N N . GLN A 1 88 ? 2.527 -7.711 -0.110 1.00 85.62 88 GLN A N 1
ATOM 721 C CA . GLN A 1 88 ? 2.164 -7.818 -1.522 1.00 85.62 88 GLN A CA 1
ATOM 722 C C . GLN A 1 88 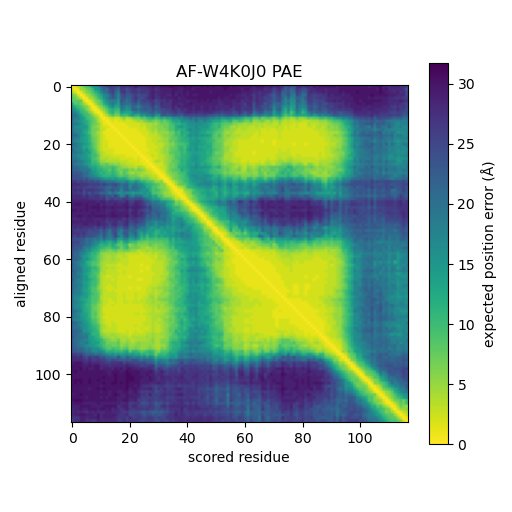? 3.366 -7.610 -2.459 1.00 85.62 88 GLN A C 1
ATOM 724 O O . GLN A 1 88 ? 3.365 -8.110 -3.578 1.00 85.62 88 GLN A O 1
ATOM 729 N N . VAL A 1 89 ? 4.384 -6.866 -2.010 1.00 78.94 89 VAL A N 1
ATOM 730 C CA . VAL A 1 89 ? 5.597 -6.561 -2.779 1.00 78.94 89 VAL A CA 1
ATOM 731 C C . VAL A 1 89 ? 6.802 -6.726 -1.862 1.00 78.94 89 VAL A C 1
ATOM 733 O O . VAL A 1 89 ? 6.892 -6.051 -0.840 1.00 78.94 89 VAL A O 1
ATOM 736 N N . ALA A 1 90 ? 7.744 -7.588 -2.241 1.00 76.12 90 ALA A N 1
ATOM 737 C CA . ALA A 1 90 ? 9.015 -7.755 -1.547 1.00 76.12 90 ALA A CA 1
ATOM 738 C C . ALA A 1 90 ? 10.167 -7.495 -2.521 1.00 76.12 90 ALA A C 1
ATOM 740 O O . ALA A 1 90 ? 10.250 -8.119 -3.577 1.00 76.12 90 ALA A O 1
ATOM 741 N N . VAL A 1 91 ? 11.061 -6.575 -2.158 1.00 73.75 91 VAL A N 1
ATOM 742 C CA . VAL A 1 91 ? 12.296 -6.321 -2.907 1.00 73.75 91 VAL A CA 1
ATOM 743 C C . VAL A 1 91 ? 13.391 -7.178 -2.292 1.00 73.75 91 VAL A C 1
ATOM 745 O O . VAL A 1 91 ? 13.738 -7.005 -1.124 1.00 73.75 91 VAL A O 1
ATOM 748 N N . ILE A 1 92 ? 13.926 -8.113 -3.072 1.00 75.62 92 ILE A N 1
ATOM 749 C CA . ILE A 1 92 ? 15.070 -8.927 -2.665 1.00 75.62 92 ILE A CA 1
ATOM 750 C C . ILE A 1 92 ? 16.320 -8.234 -3.210 1.00 75.62 92 ILE A C 1
ATOM 752 O O . ILE A 1 92 ? 16.506 -8.210 -4.429 1.00 75.62 92 ILE A O 1
ATOM 756 N N . PRO A 1 93 ? 17.176 -7.648 -2.356 1.00 64.12 93 PRO A N 1
ATOM 757 C CA . PRO A 1 93 ? 18.423 -7.077 -2.828 1.00 64.12 93 PRO A CA 1
ATOM 758 C C . PRO A 1 93 ? 19.297 -8.211 -3.361 1.00 64.12 93 PRO A C 1
ATOM 760 O O . PRO A 1 93 ? 19.622 -9.158 -2.641 1.00 64.12 93 PRO A O 1
ATOM 763 N N . PHE A 1 94 ? 19.691 -8.117 -4.629 1.00 67.19 94 PHE A N 1
ATOM 764 C CA . PHE A 1 94 ? 20.689 -9.015 -5.187 1.00 67.19 94 PHE A CA 1
ATOM 765 C C . 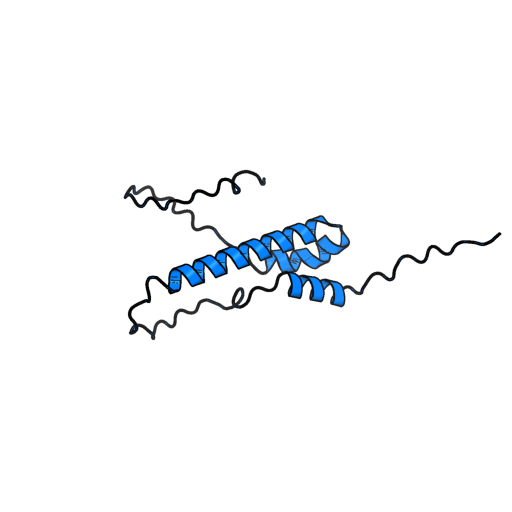PHE A 1 94 ? 22.054 -8.644 -4.600 1.00 67.19 94 PHE A C 1
ATOM 767 O O . PHE A 1 94 ? 22.795 -7.819 -5.129 1.00 67.19 94 PHE A O 1
ATOM 774 N N . SER A 1 95 ? 22.365 -9.224 -3.444 1.00 64.31 95 SER A N 1
ATOM 775 C CA . SER A 1 95 ? 23.711 -9.221 -2.890 1.00 64.31 95 SER A CA 1
ATOM 776 C C . SER A 1 95 ? 24.558 -10.140 -3.762 1.00 64.31 95 SER A C 1
ATOM 778 O O . SER A 1 95 ? 24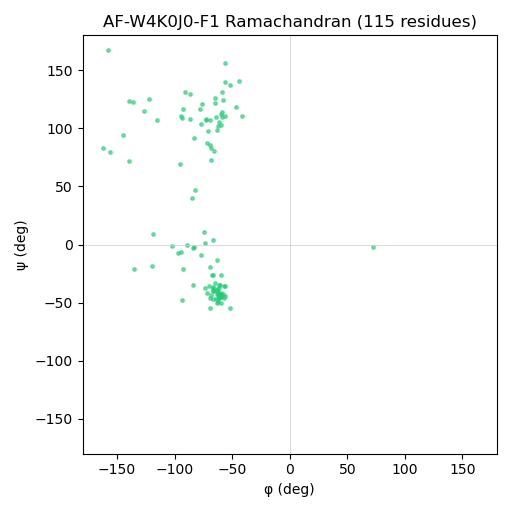.526 -11.364 -3.616 1.00 64.31 95 SER A O 1
ATOM 780 N N . MET A 1 96 ? 25.308 -9.566 -4.704 1.00 54.28 96 MET A N 1
ATOM 781 C CA . MET A 1 96 ? 26.421 -10.294 -5.298 1.00 54.28 96 MET A CA 1
ATOM 782 C C . MET A 1 96 ? 27.425 -10.580 -4.184 1.00 54.28 96 MET A C 1
ATOM 784 O O . MET A 1 96 ? 28.254 -9.739 -3.840 1.00 54.28 96 MET A O 1
ATOM 788 N N . SER A 1 97 ? 27.382 -11.795 -3.637 1.00 51.69 97 SER A N 1
ATOM 789 C CA . SER A 1 97 ? 28.536 -12.396 -2.976 1.00 51.69 97 SER A CA 1
ATOM 790 C C . SER A 1 97 ? 29.576 -12.688 -4.058 1.00 51.69 97 SER A C 1
ATOM 792 O O . SER A 1 97 ? 29.755 -13.821 -4.495 1.00 51.69 97 SER A O 1
ATOM 794 N N . SER A 1 98 ? 30.207 -11.630 -4.572 1.00 47.06 98 SER A N 1
ATOM 795 C CA . SER A 1 98 ? 31.289 -11.765 -5.528 1.00 47.06 98 SER A CA 1
ATOM 796 C C . SER A 1 98 ? 32.579 -11.938 -4.748 1.00 47.06 98 SER A C 1
ATOM 798 O O . SER A 1 98 ? 33.113 -11.004 -4.147 1.00 47.06 98 SER A O 1
ATOM 800 N N . ARG A 1 99 ? 33.094 -13.163 -4.791 1.00 50.19 99 ARG A N 1
ATOM 801 C CA . ARG A 1 99 ? 34.509 -13.429 -4.557 1.00 50.19 99 ARG A CA 1
ATOM 802 C C . ARG A 1 99 ? 35.370 -13.000 -5.755 1.00 50.19 99 ARG A C 1
ATOM 804 O O . ARG A 1 99 ? 36.561 -13.271 -5.732 1.00 50.19 99 ARG A O 1
ATOM 811 N N . ASP A 1 100 ? 34.814 -12.268 -6.723 1.00 45.00 100 ASP A N 1
ATOM 812 C CA . ASP A 1 100 ? 35.543 -11.742 -7.870 1.00 45.00 100 ASP A CA 1
ATOM 813 C C . ASP A 1 100 ? 35.558 -10.213 -7.840 1.00 45.00 100 ASP A C 1
ATOM 815 O O . ASP A 1 100 ? 34.560 -9.523 -8.070 1.00 45.00 100 ASP A O 1
ATOM 819 N N . LYS A 1 101 ? 36.740 -9.690 -7.509 1.00 50.94 101 LYS A N 1
ATOM 820 C CA . LYS A 1 101 ? 37.109 -8.288 -7.655 1.00 50.94 101 LYS A CA 1
ATOM 821 C C . LYS A 1 101 ? 37.308 -7.986 -9.137 1.00 50.94 101 LYS A C 1
ATOM 823 O O . LYS A 1 101 ? 38.356 -8.332 -9.666 1.00 50.94 101 LYS A O 1
ATOM 828 N N . VAL A 1 102 ? 36.396 -7.252 -9.767 1.00 46.19 102 VAL A N 1
ATOM 829 C CA . VAL A 1 102 ? 36.764 -6.318 -10.840 1.00 46.19 102 VAL A CA 1
ATOM 830 C C . VAL A 1 102 ? 35.936 -5.051 -10.670 1.00 46.19 102 VAL A C 1
ATOM 832 O O . VAL A 1 102 ? 34.716 -5.073 -10.563 1.00 46.19 102 VAL A O 1
ATOM 835 N N . SER A 1 103 ? 36.672 -3.956 -10.563 1.00 53.25 103 SER A N 1
ATOM 836 C CA . SER A 1 103 ? 36.264 -2.592 -10.281 1.00 53.25 103 SER A CA 1
ATOM 837 C C . SER A 1 103 ? 35.067 -2.114 -11.105 1.00 53.25 103 SER A C 1
ATOM 839 O O . SER A 1 103 ? 35.183 -1.928 -12.312 1.00 53.25 103 SER A O 1
ATOM 841 N N . GLN A 1 104 ? 33.970 -1.771 -10.432 1.00 45.59 104 GLN A N 1
ATOM 842 C CA . GLN A 1 104 ? 33.043 -0.763 -10.935 1.00 45.59 104 GLN A CA 1
ATOM 843 C C . GLN A 1 104 ? 32.472 0.026 -9.756 1.00 45.59 104 GLN A C 1
ATOM 845 O O . GLN A 1 104 ? 31.545 -0.386 -9.067 1.00 45.59 104 GLN A O 1
ATOM 850 N N . THR A 1 105 ? 33.120 1.150 -9.470 1.00 48.06 105 THR A N 1
ATOM 851 C CA . THR A 1 105 ? 32.686 2.135 -8.483 1.00 48.06 105 THR A CA 1
ATOM 852 C C . THR A 1 105 ? 31.475 2.890 -9.030 1.00 48.06 105 THR A C 1
ATOM 854 O O . THR A 1 105 ? 31.630 3.729 -9.916 1.00 48.06 105 THR A O 1
ATOM 857 N N . CYS A 1 106 ? 30.283 2.616 -8.501 1.00 40.06 106 CYS A N 1
ATOM 858 C CA . CYS A 1 106 ? 29.135 3.516 -8.623 1.00 40.06 106 CYS A CA 1
ATOM 859 C C . CYS A 1 106 ? 29.190 4.550 -7.480 1.00 40.06 106 CYS A C 1
ATOM 861 O O . CYS A 1 106 ? 29.357 4.149 -6.326 1.00 40.06 106 CYS A O 1
ATOM 863 N N . PRO A 1 107 ? 29.069 5.864 -7.748 1.00 42.59 107 PRO A N 1
ATOM 864 C CA . PRO A 1 107 ? 29.260 6.895 -6.739 1.00 42.59 107 PRO A CA 1
ATOM 865 C C . PRO A 1 107 ? 27.918 7.318 -6.128 1.00 42.59 107 PRO A C 1
ATOM 867 O O . PRO A 1 107 ? 27.467 8.426 -6.377 1.00 42.59 107 PRO A O 1
ATOM 870 N N . TYR A 1 108 ? 27.258 6.467 -5.341 1.00 44.44 108 TYR A N 1
ATOM 871 C CA . TYR A 1 108 ? 26.237 6.952 -4.399 1.00 44.44 108 TYR A CA 1
ATOM 872 C C . TYR A 1 108 ? 25.934 5.908 -3.318 1.00 44.44 108 TYR A C 1
ATOM 874 O O . TYR A 1 108 ? 25.002 5.115 -3.416 1.00 44.44 108 TYR A O 1
ATOM 882 N N . GLN A 1 109 ? 26.766 5.889 -2.277 1.00 43.94 109 GLN A N 1
ATOM 883 C CA . GLN A 1 109 ? 26.435 5.219 -1.024 1.00 43.94 109 GLN A CA 1
ATOM 884 C C . GLN A 1 109 ? 25.447 6.126 -0.272 1.00 43.94 109 GLN A C 1
ATOM 886 O O . GLN A 1 109 ? 25.857 7.143 0.285 1.00 43.94 109 GLN A O 1
ATOM 891 N N . ASP A 1 110 ? 24.159 5.783 -0.266 1.00 40.19 110 ASP A N 1
ATOM 892 C CA . ASP A 1 110 ? 23.208 6.354 0.693 1.00 40.19 110 ASP A CA 1
ATOM 893 C C . ASP A 1 110 ? 23.411 5.651 2.055 1.00 40.19 110 ASP A C 1
ATOM 895 O O . ASP A 1 110 ? 23.224 4.432 2.147 1.00 40.19 110 ASP A O 1
ATOM 899 N N . PRO A 1 111 ? 23.831 6.364 3.119 1.00 42.44 111 PRO A N 1
ATOM 900 C CA . PRO A 1 111 ? 24.105 5.769 4.426 1.00 42.44 111 PRO A CA 1
ATOM 901 C C . PRO A 1 111 ? 22.848 5.356 5.218 1.00 42.44 111 PRO A C 1
ATOM 903 O O . PRO A 1 111 ? 22.980 4.848 6.333 1.00 42.44 111 PRO A O 1
ATOM 906 N N . MET A 1 112 ? 21.630 5.529 4.694 1.00 42.16 112 MET A N 1
ATOM 907 C CA . MET A 1 112 ? 20.396 5.304 5.468 1.00 42.16 112 MET A CA 1
ATOM 908 C C . MET A 1 112 ? 19.994 3.831 5.675 1.00 42.16 112 MET A C 1
ATOM 910 O O . MET A 1 112 ? 19.111 3.552 6.485 1.00 42.16 112 MET A O 1
ATOM 914 N N . PHE A 1 113 ? 20.639 2.866 5.011 1.00 44.56 113 PHE A N 1
ATOM 915 C CA . PHE A 1 113 ? 20.266 1.444 5.122 1.00 44.56 113 PHE A CA 1
ATOM 916 C C . PHE A 1 113 ? 20.849 0.705 6.340 1.00 44.56 113 PHE A C 1
ATOM 918 O O . PHE A 1 113 ? 20.545 -0.469 6.541 1.00 44.56 113 PHE A O 1
ATOM 925 N N . ALA A 1 114 ? 21.660 1.357 7.179 1.00 37.88 114 ALA A N 1
ATOM 926 C CA . ALA A 1 114 ? 22.383 0.675 8.257 1.00 37.88 114 ALA A CA 1
ATOM 927 C C . ALA A 1 114 ? 21.642 0.570 9.607 1.00 37.88 114 ALA A C 1
ATOM 929 O O . ALA A 1 114 ? 22.201 0.009 10.546 1.00 37.88 114 ALA A O 1
ATOM 930 N N . VAL A 1 115 ? 20.416 1.086 9.759 1.00 37.19 115 VAL A N 1
ATOM 931 C CA . VAL A 1 115 ? 19.751 1.112 11.078 1.00 37.19 115 VAL A CA 1
ATOM 932 C C . VAL A 1 115 ? 18.272 0.769 10.978 1.00 37.19 115 VAL A C 1
ATOM 934 O O . VAL A 1 115 ? 17.461 1.658 11.153 1.00 37.19 115 VAL A O 1
ATOM 937 N N . TRP A 1 116 ? 17.910 -0.492 10.723 1.00 35.06 116 TRP A N 1
ATOM 938 C CA . TRP A 1 116 ? 16.612 -1.061 11.141 1.00 35.06 116 TRP A CA 1
ATOM 939 C C . TRP A 1 116 ? 16.716 -2.596 11.246 1.00 35.06 116 TRP A C 1
ATOM 941 O O . TRP A 1 116 ? 16.298 -3.320 10.344 1.00 35.06 116 TRP A O 1
ATOM 951 N N . ILE A 1 117 ? 17.286 -3.076 12.358 1.00 43.69 117 ILE A N 1
ATOM 952 C CA . ILE A 1 117 ? 16.914 -4.349 13.006 1.00 43.69 117 ILE A CA 1
ATOM 953 C C . ILE A 1 117 ? 16.344 -3.974 14.373 1.00 43.69 117 ILE A C 1
ATOM 955 O O . ILE A 1 117 ? 16.954 -3.087 15.014 1.00 43.69 117 ILE A O 1
#

pLDDT: mean 70.05, std 19.83, range [35.06, 94.94]

Nearest PDB structures (foldseek):
  7pua-assembly1_DC  TM=2.683E-01  e=5.821E+00  Trypanosoma brucei brucei

Secondary structure (DSSP, 8-state):
-------------HHHHHHHHHHHH--TTTTS-----TT-TTS---TTHHHHHHHHHHHHHHHHHHHHHHHHHH-HHHHHHHHHHHTT------------------S---GGGG---

Foldseek 3Di:
DDDPPPPDPPDDDLVVLLVVLCVVLDQPCQLPPPPPPPPPPDDDPPVPPVVVVVVVSVVSNVVSLVSLVVQLPPDPSSVVSSVVVNVSGDDDPPPPPDPDDDDDDDPDDDVPPPDDD

Radius of gyration: 21.49 Å; Cα contacts (8 Å, |Δi|>4): 41; chains: 1; bounding box: 64×29×67 Å

Mean predicted aligned error: 14.99 Å

Organism: Heterobasidion irregulare (strain TC 32-1) (NCBI:txid747525)

Solvent-accessible surface area (backbone atoms only — not comparable to full-atom values): 7880 Å² total; per-residue (Å²): 139,84,80,80,79,78,75,70,75,84,75,75,54,71,69,57,55,43,52,50,51,48,65,78,41,65,53,88,67,74,84,53,78,88,69,76,61,87,81,68,83,78,68,82,75,57,82,72,53,58,58,54,51,53,51,54,50,51,53,48,51,52,50,26,52,51,53,31,54,51,42,35,68,71,40,77,70,40,22,69,61,28,47,66,64,43,70,71,61,82,87,76,81,84,74,78,85,63,92,65,92,74,94,78,90,74,95,74,87,73,82,79,80,81,77,84,132